Protein AF-A0A3D5NM14-F1 (afdb_monomer)

pLDDT: mean 85.45, std 13.07, range [44.19, 97.94]

Nearest PDB structures (foldseek):
  4fwi-assembly1_B  TM=8.823E-01  e=8.773E-02  Caldanaerobacter subterraneus subsp. tengcongensis MB4
  8j5t-assembly1_D  TM=8.638E-01  e=3.793E-01  Mycobacterium tuberculosis H37Rv
  8j5r-assembly1_D  TM=8.487E-01  e=4.675E-01  Mycobacterium tuberculosis H37Rv

Radius of gyration: 13.16 Å; Cα contacts (8 Å, |Δi|>4): 68; chains: 1; bounding box: 35×30×32 Å

Secondary structure (DSSP, 8-state):
--SSPPPPTT---SS-TTGGG-TT--GGGGTSPPPEEESSSS-EEE-GGGSTTHHHHHHHHHTT--

Mean predicted aligned error: 5.87 Å

Foldseek 3Di:
DQDDDQDDPPDDQQAASCQVRDPPRFPVNRHHYADWDDPDPPDIDRDLCPDPCVVVSVVVVVVVVD

Sequence (66 aa):
QLQGLSPSPGDAFRGDPFAERNPHALVIDHLEEPPLMKVTDTHYAASWLLDERYERHRERAERISI

Solvent-accessible surface area (backbone atoms only — not comparable to full-atom values): 4280 Å² total; per-residue (Å²): 131,82,70,73,82,81,79,54,98,85,60,87,62,64,17,38,75,58,29,93,59,38,96,80,52,48,68,54,28,62,59,38,66,48,61,79,39,78,78,49,100,88,41,72,49,62,39,55,86,77,39,94,57,27,67,65,52,53,54,57,55,63,69,72,75,116

Structure (mmCIF, N/CA/C/O backbone):
data_AF-A0A3D5NM14-F1
#
_entry.id   AF-A0A3D5NM14-F1
#
loop_
_atom_site.group_PDB
_atom_site.id
_atom_site.type_symbol
_atom_site.label_atom_id
_atom_site.label_alt_id
_atom_site.label_comp_id
_atom_site.label_asym_id
_atom_site.label_entity_id
_atom_site.label_seq_id
_atom_site.pdbx_PDB_ins_code
_atom_site.Cartn_x
_atom_site.Cartn_y
_atom_site.Cartn_z
_atom_site.occupancy
_atom_site.B_iso_or_equiv
_atom_site.auth_seq_id
_atom_site.auth_comp_id
_atom_site.auth_asym_id
_atom_site.auth_atom_id
_atom_site.pdbx_PDB_model_num
ATOM 1 N N . GLN A 1 1 ? -3.315 20.393 -4.906 1.00 63.91 1 GLN A N 1
ATOM 2 C CA . GLN A 1 1 ? -3.828 19.605 -6.046 1.00 63.91 1 GLN A CA 1
ATOM 3 C C . GLN A 1 1 ? -3.151 18.249 -6.010 1.00 63.91 1 GLN A C 1
ATOM 5 O O . GLN A 1 1 ? -1.955 18.213 -5.745 1.00 63.91 1 GLN A O 1
ATOM 10 N N . LEU A 1 2 ? -3.894 17.162 -6.222 1.00 65.25 2 LEU A N 1
ATOM 11 C CA . LEU A 1 2 ? -3.278 15.866 -6.512 1.00 65.25 2 LEU A CA 1
ATOM 12 C C . LEU A 1 2 ? -2.594 15.975 -7.882 1.00 65.25 2 LEU A C 1
ATOM 14 O O . LEU A 1 2 ? -3.155 16.591 -8.787 1.00 65.25 2 LEU A O 1
ATOM 18 N N . GLN A 1 3 ? -1.369 15.468 -7.997 1.00 73.81 3 GLN A N 1
ATOM 19 C CA . GLN A 1 3 ? -0.632 15.453 -9.263 1.00 73.81 3 GLN A CA 1
ATOM 20 C C . GLN A 1 3 ? -1.160 14.319 -10.158 1.00 73.81 3 GLN A C 1
ATOM 22 O O . GLN A 1 3 ? -1.676 13.324 -9.648 1.00 73.81 3 GLN A O 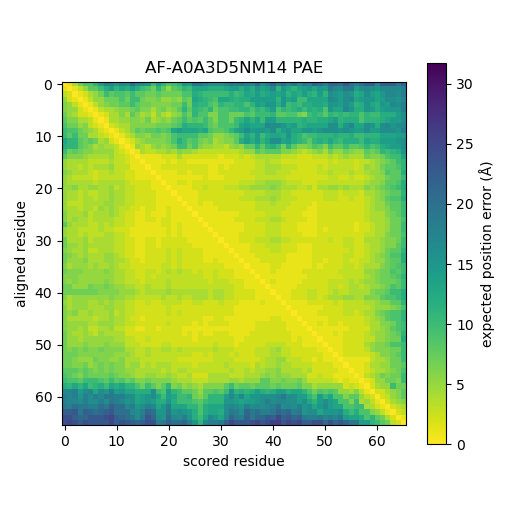1
ATOM 27 N N . GLY A 1 4 ? -1.027 14.468 -11.478 1.00 73.44 4 GLY A N 1
ATOM 28 C CA . GLY A 1 4 ? -1.476 13.478 -12.466 1.00 73.44 4 GLY A CA 1
ATOM 29 C C . GLY A 1 4 ? -2.911 13.680 -12.969 1.00 73.44 4 GLY A C 1
ATOM 30 O O . GLY A 1 4 ? -3.638 14.562 -12.510 1.00 73.44 4 GLY A O 1
ATOM 31 N N . LEU A 1 5 ? -3.302 12.870 -13.956 1.00 76.25 5 LEU A N 1
ATOM 32 C CA . LEU A 1 5 ? -4.650 12.864 -14.526 1.00 76.25 5 LEU A CA 1
ATOM 33 C C . LEU A 1 5 ? -5.583 11.983 -13.682 1.00 76.25 5 LEU A C 1
ATOM 35 O O . LEU A 1 5 ? -5.170 10.966 -13.118 1.00 76.25 5 LEU A O 1
ATOM 39 N N . SER A 1 6 ? -6.854 12.379 -13.574 1.00 79.31 6 SER A N 1
ATOM 40 C CA . SER A 1 6 ? -7.87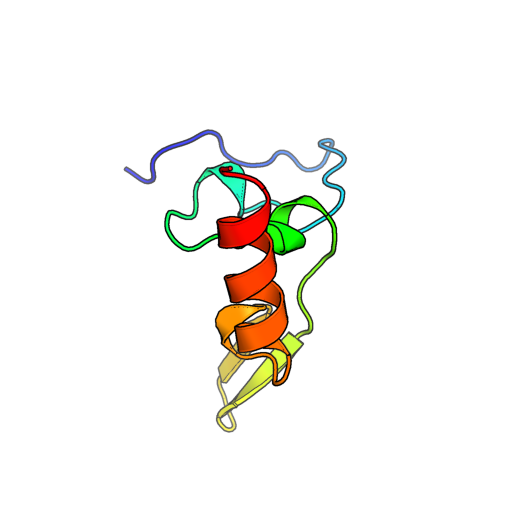7 11.518 -12.975 1.00 79.31 6 SER A CA 1
ATOM 41 C C . SER A 1 6 ? -8.169 10.337 -13.906 1.00 79.31 6 SER A C 1
ATOM 43 O O . SER A 1 6 ? -8.290 10.561 -15.110 1.00 79.31 6 SER A O 1
ATOM 45 N N . PRO A 1 7 ? -8.340 9.112 -13.376 1.00 79.31 7 PRO A N 1
ATOM 46 C CA . PRO A 1 7 ? -8.716 7.967 -14.187 1.00 79.31 7 PRO A CA 1
ATOM 47 C C . PRO A 1 7 ? -10.171 8.151 -14.634 1.00 79.31 7 PRO A C 1
ATOM 49 O O . PRO A 1 7 ? -11.027 8.519 -13.822 1.00 79.31 7 PRO A O 1
ATOM 52 N N . SER A 1 8 ? -10.459 7.919 -15.911 1.00 82.19 8 SER A N 1
ATOM 53 C CA . SER A 1 8 ? -11.816 7.973 -16.457 1.00 82.19 8 SER A CA 1
ATOM 54 C C . SER A 1 8 ? -12.437 6.569 -16.495 1.00 82.19 8 SER A C 1
ATOM 56 O O . SER A 1 8 ? -11.724 5.600 -16.732 1.00 82.19 8 SER A O 1
ATOM 58 N N . PRO A 1 9 ? -13.766 6.406 -16.332 1.00 75.00 9 PRO A N 1
ATOM 59 C CA . PRO A 1 9 ? -14.412 5.083 -16.332 1.00 75.00 9 PRO A CA 1
ATOM 60 C C . PRO A 1 9 ? -14.246 4.246 -17.615 1.00 75.00 9 PRO A C 1
ATOM 62 O O . PRO A 1 9 ? -14.546 3.057 -17.602 1.00 75.00 9 PRO A O 1
ATOM 65 N N . GLY A 1 10 ? -13.827 4.859 -18.727 1.00 78.75 10 GLY A N 1
ATOM 66 C CA . GLY A 1 10 ? -13.548 4.171 -19.993 1.00 78.75 10 GLY A CA 1
ATOM 67 C C . GLY A 1 10 ? -12.090 3.736 -20.166 1.00 78.75 10 GLY A C 1
ATOM 68 O O . GLY A 1 10 ? -11.773 3.087 -21.162 1.00 78.75 10 GLY A O 1
ATOM 69 N N . ASP A 1 11 ? -11.211 4.093 -19.231 1.00 78.56 11 ASP A N 1
ATOM 70 C CA . ASP A 1 11 ? -9.798 3.751 -19.301 1.00 78.56 11 ASP A CA 1
ATOM 71 C C . ASP A 1 11 ? -9.601 2.290 -18.869 1.00 78.56 11 ASP A C 1
ATOM 73 O O . AS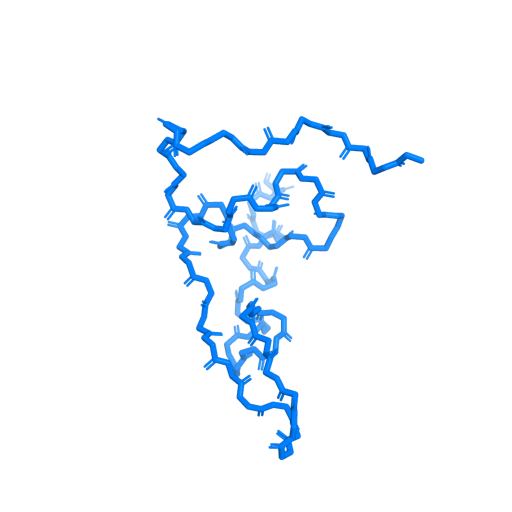P A 1 11 ? -10.001 1.870 -17.781 1.00 78.56 11 ASP A O 1
ATOM 77 N N . ALA A 1 12 ? -8.979 1.492 -19.736 1.00 75.75 12 ALA A N 1
ATOM 78 C CA . ALA A 1 12 ? -8.675 0.094 -19.453 1.00 75.75 12 ALA A CA 1
ATOM 79 C C . ALA A 1 12 ? -7.330 -0.017 -18.720 1.00 75.75 12 ALA A C 1
ATOM 81 O O . ALA A 1 12 ? -6.275 -0.175 -19.341 1.00 75.75 12 ALA A O 1
ATOM 82 N N . PHE A 1 13 ? -7.363 0.067 -17.391 1.00 81.38 13 PHE A N 1
ATOM 83 C CA . PHE A 1 13 ? -6.194 -0.190 -16.549 1.00 81.38 13 PHE A CA 1
ATOM 84 C C . PHE A 1 13 ? -6.005 -1.697 -16.353 1.00 81.38 13 PHE A C 1
ATOM 86 O O . PHE A 1 13 ? -6.966 -2.429 -16.131 1.00 81.38 13 PHE A O 1
ATOM 93 N N . ARG A 1 14 ? -4.759 -2.174 -16.456 1.00 86.12 14 ARG A N 1
ATOM 94 C CA . ARG A 1 14 ? -4.426 -3.583 -16.176 1.00 86.12 14 ARG A CA 1
ATOM 95 C C . ARG A 1 14 ? -4.282 -3.873 -14.679 1.00 86.12 14 ARG A C 1
ATOM 97 O O . ARG A 1 14 ? -4.544 -4.995 -14.268 1.00 86.12 14 ARG A O 1
ATOM 104 N N . GLY A 1 15 ? -3.886 -2.871 -13.895 1.00 92.06 15 GLY A N 1
ATOM 105 C CA . GLY A 1 15 ? -3.775 -2.942 -12.439 1.00 92.06 15 GLY A CA 1
ATOM 106 C C . GLY A 1 15 ? -4.492 -1.777 -11.757 1.00 92.06 15 GLY A C 1
ATOM 107 O O . GLY A 1 15 ? -5.536 -1.336 -12.233 1.00 92.06 15 GLY A O 1
ATOM 108 N N . ASP A 1 16 ? -3.921 -1.268 -10.669 1.00 92.56 16 ASP A N 1
ATOM 109 C CA . ASP A 1 16 ? -4.430 -0.129 -9.906 1.00 92.56 16 ASP A CA 1
ATOM 110 C C . ASP A 1 16 ? -4.527 1.152 -10.777 1.00 92.56 16 ASP A C 1
ATOM 112 O O . ASP A 1 16 ? -3.501 1.696 -11.210 1.00 92.56 16 ASP A O 1
ATOM 116 N N . PRO A 1 17 ? -5.741 1.704 -10.992 1.00 90.44 17 PRO A N 1
ATOM 117 C CA . PRO A 1 17 ? -5.953 2.974 -11.696 1.00 90.44 17 PRO A CA 1
ATOM 118 C C . PRO A 1 17 ? -5.236 4.180 -11.070 1.00 90.44 17 PRO A C 1
ATOM 120 O O . PRO A 1 17 ? -5.106 5.232 -11.699 1.00 90.44 17 PRO A O 1
ATOM 123 N N . PHE A 1 18 ? -4.813 4.072 -9.810 1.00 89.62 18 PHE A N 1
ATOM 124 C CA . PHE A 1 18 ? -4.134 5.127 -9.067 1.00 89.62 18 PHE A CA 1
ATOM 125 C C . PHE A 1 18 ? -2.601 5.049 -9.162 1.00 89.62 18 PHE A C 1
ATOM 127 O O . PHE A 1 18 ? -1.936 6.014 -8.771 1.00 89.62 18 PHE A O 1
ATOM 134 N N . ALA A 1 19 ? -2.041 3.968 -9.725 1.00 91.50 19 ALA A N 1
ATOM 135 C CA . ALA A 1 19 ? -0.603 3.695 -9.746 1.00 91.50 19 ALA A CA 1
ATOM 136 C C . ALA A 1 19 ? 0.226 4.833 -10.370 1.00 91.50 19 ALA A C 1
ATOM 138 O O . ALA A 1 19 ? 1.223 5.259 -9.797 1.00 91.50 19 ALA A O 1
ATOM 139 N N . GLU A 1 20 ? -0.222 5.400 -11.497 1.00 88.00 20 GLU A N 1
ATOM 140 C CA . GLU A 1 20 ? 0.512 6.445 -12.237 1.00 88.00 20 GLU A CA 1
ATOM 141 C C . GLU A 1 20 ? 0.782 7.717 -11.414 1.00 88.00 20 GLU A C 1
ATOM 143 O O . GLU A 1 20 ? 1.775 8.407 -11.641 1.00 88.00 20 GLU A O 1
ATOM 148 N N . ARG A 1 21 ? -0.074 8.029 -10.434 1.00 88.94 21 ARG A N 1
ATOM 149 C CA . ARG A 1 21 ? 0.083 9.210 -9.568 1.00 88.94 21 ARG A CA 1
ATOM 150 C C . ARG A 1 21 ? 0.489 8.887 -8.135 1.00 88.94 21 ARG A C 1
ATOM 152 O O . ARG A 1 21 ? 0.558 9.795 -7.305 1.00 88.94 21 ARG A O 1
ATOM 159 N N . ASN A 1 22 ? 0.716 7.615 -7.825 1.00 89.56 22 ASN A N 1
ATOM 160 C CA . ASN A 1 22 ? 1.121 7.180 -6.501 1.00 89.56 22 ASN A CA 1
ATOM 161 C C . ASN A 1 22 ? 2.660 7.083 -6.444 1.00 89.56 22 ASN A C 1
ATOM 163 O O . ASN A 1 22 ? 3.230 6.185 -7.059 1.00 89.56 22 ASN A O 1
ATOM 167 N N . PRO A 1 23 ? 3.362 7.950 -5.685 1.00 89.75 23 PRO A N 1
ATOM 168 C CA . PRO A 1 23 ? 4.825 7.901 -5.576 1.00 89.75 23 PRO A CA 1
ATOM 169 C C . PRO A 1 23 ? 5.346 6.635 -4.877 1.00 89.75 23 PRO A C 1
ATOM 171 O O . PRO A 1 23 ? 6.549 6.386 -4.875 1.00 89.75 23 PRO A O 1
ATOM 174 N N . HIS A 1 24 ? 4.453 5.850 -4.274 1.00 91.19 24 HIS A N 1
ATOM 175 C CA . HIS A 1 24 ? 4.746 4.570 -3.640 1.00 91.19 24 HIS A CA 1
ATOM 176 C C . HIS A 1 24 ? 4.233 3.373 -4.455 1.00 91.19 24 HIS A C 1
ATOM 178 O O . HIS A 1 24 ? 4.213 2.264 -3.925 1.00 91.19 24 HIS A O 1
ATOM 184 N N . ALA A 1 25 ? 3.795 3.578 -5.704 1.00 92.00 25 ALA A N 1
ATOM 185 C CA . ALA A 1 25 ? 3.367 2.484 -6.569 1.00 92.00 25 ALA A CA 1
ATOM 186 C C . ALA A 1 25 ? 4.516 1.498 -6.805 1.00 92.00 25 ALA A C 1
ATOM 188 O O . ALA A 1 25 ? 5.637 1.878 -7.153 1.00 92.00 25 ALA A O 1
ATOM 189 N N . LEU A 1 26 ? 4.222 0.214 -6.637 1.00 93.44 26 LEU A N 1
ATOM 190 C CA . LEU A 1 26 ? 5.089 -0.873 -7.052 1.00 93.44 26 LEU A CA 1
ATOM 191 C C . LEU A 1 26 ? 4.851 -1.173 -8.534 1.00 93.44 26 LEU A C 1
ATOM 193 O O . LEU A 1 26 ? 3.798 -0.892 -9.098 1.00 93.44 26 LEU A O 1
ATOM 197 N N . VAL A 1 27 ? 5.805 -1.853 -9.173 1.00 92.50 27 VAL A N 1
ATOM 198 C CA . VAL A 1 27 ? 5.648 -2.296 -10.571 1.00 92.50 27 VAL A CA 1
ATOM 199 C C . VAL A 1 27 ? 4.387 -3.150 -10.753 1.00 92.50 27 VAL A C 1
ATOM 201 O O . VAL A 1 27 ? 3.742 -3.075 -11.795 1.00 92.50 27 VAL A O 1
ATOM 204 N N . ILE A 1 28 ? 4.019 -3.948 -9.745 1.00 93.56 28 ILE A N 1
ATOM 205 C CA . ILE A 1 28 ? 2.818 -4.784 -9.803 1.00 93.56 28 ILE A CA 1
ATOM 206 C C . ILE A 1 28 ? 1.518 -3.968 -9.790 1.00 93.56 28 ILE A C 1
ATOM 208 O O . ILE A 1 28 ? 0.570 -4.402 -10.432 1.00 93.56 28 ILE A O 1
ATOM 212 N N . ASP A 1 29 ? 1.484 -2.770 -9.195 1.00 94.19 29 ASP A N 1
ATOM 213 C CA . ASP A 1 29 ? 0.300 -1.900 -9.242 1.00 94.19 29 ASP A CA 1
ATOM 214 C C . ASP A 1 29 ? -0.067 -1.526 -10.689 1.00 94.19 29 ASP A C 1
ATOM 216 O O . ASP A 1 29 ? -1.230 -1.327 -11.000 1.00 94.19 29 ASP A O 1
ATOM 220 N N . HIS A 1 30 ? 0.886 -1.506 -11.625 1.00 92.38 30 HIS A N 1
ATOM 221 C CA . HIS A 1 30 ? 0.598 -1.260 -13.046 1.00 92.38 30 HIS A CA 1
ATOM 222 C C . HIS A 1 30 ? 0.146 -2.506 -13.825 1.00 92.38 30 HIS A C 1
ATOM 224 O O . HIS A 1 30 ? -0.261 -2.398 -14.987 1.00 92.38 30 HIS A O 1
ATOM 230 N N . LEU A 1 31 ? 0.274 -3.691 -13.228 1.00 92.81 31 LEU A N 1
ATOM 231 C CA . LEU A 1 31 ? 0.094 -4.978 -13.898 1.00 92.81 31 LEU A CA 1
ATOM 232 C C . LEU A 1 31 ? -1.126 -5.740 -13.387 1.00 92.81 31 LEU A C 1
ATOM 234 O O . LEU A 1 31 ? -1.770 -6.411 -14.188 1.00 92.81 31 LEU A O 1
ATOM 238 N N . GLU A 1 32 ? -1.405 -5.656 -12.085 1.00 93.44 32 GLU A N 1
ATOM 239 C CA . GLU A 1 32 ? -2.435 -6.432 -11.398 1.00 93.44 32 GLU A CA 1
ATOM 240 C C . GLU A 1 32 ? -3.106 -5.603 -10.293 1.00 93.44 32 GLU A C 1
ATOM 242 O O . GLU A 1 32 ? -2.465 -4.800 -9.607 1.00 93.44 32 GLU A O 1
ATOM 247 N N . GLU A 1 33 ? -4.411 -5.811 -10.117 1.00 93.81 33 GLU A N 1
ATOM 248 C CA . GLU A 1 33 ? -5.204 -5.138 -9.087 1.00 93.81 33 GLU A CA 1
ATOM 249 C C . GLU A 1 33 ? -4.821 -5.653 -7.686 1.00 93.81 33 GLU A C 1
ATOM 251 O O . GLU A 1 33 ? -4.715 -6.870 -7.487 1.00 93.81 33 GLU A O 1
ATOM 256 N N . PRO A 1 34 ? -4.594 -4.763 -6.704 1.00 95.25 34 PRO A N 1
ATOM 257 C CA . PRO A 1 34 ? -4.204 -5.180 -5.367 1.00 95.25 34 PRO A CA 1
ATOM 258 C C . PRO A 1 34 ? -5.345 -5.876 -4.610 1.00 95.25 34 PRO A C 1
ATOM 260 O O . PRO A 1 34 ? -6.515 -5.521 -4.770 1.00 95.25 34 PRO A O 1
ATOM 263 N N . PRO A 1 35 ? -5.032 -6.828 -3.715 1.00 95.69 35 PRO A N 1
ATOM 264 C CA . PRO A 1 35 ? -6.045 -7.488 -2.903 1.00 95.69 35 PRO A CA 1
ATOM 265 C C . PRO A 1 35 ? -6.628 -6.530 -1.862 1.00 95.69 35 PRO A C 1
ATOM 267 O O . PRO A 1 35 ? -5.896 -5.782 -1.211 1.00 95.69 35 PRO A O 1
ATOM 270 N N . LEU A 1 36 ? -7.945 -6.601 -1.647 1.00 97.00 36 LEU A N 1
ATOM 271 C CA . LEU A 1 36 ? -8.615 -5.890 -0.560 1.00 97.00 36 LEU A CA 1
ATOM 272 C C . LEU A 1 3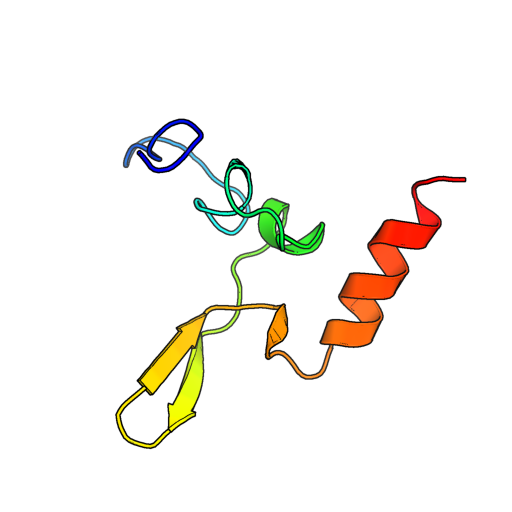6 ? -8.342 -6.593 0.774 1.00 97.00 36 LEU A C 1
ATOM 274 O O . LEU A 1 36 ? -8.776 -7.724 0.992 1.00 97.00 36 LEU A O 1
ATOM 278 N N . MET A 1 37 ? -7.673 -5.905 1.691 1.00 96.38 37 MET A N 1
ATOM 279 C CA . MET A 1 37 ? -7.303 -6.441 2.998 1.00 96.38 37 MET A CA 1
ATOM 280 C C . MET A 1 37 ? -7.976 -5.679 4.129 1.00 96.38 37 MET A C 1
ATOM 282 O O . MET A 1 37 ? -8.146 -4.460 4.077 1.00 96.38 37 MET A O 1
ATOM 286 N N . LYS A 1 38 ? -8.331 -6.418 5.180 1.00 97.25 38 LYS A N 1
ATOM 287 C CA . LYS A 1 38 ? -8.831 -5.858 6.433 1.00 97.25 38 LYS A CA 1
ATOM 288 C C . LYS A 1 38 ? -7.648 -5.385 7.275 1.00 97.25 38 LYS A C 1
ATOM 290 O O . LYS A 1 38 ? -6.852 -6.205 7.719 1.00 97.25 38 LYS A O 1
ATOM 295 N N . VAL A 1 39 ? -7.554 -4.082 7.514 1.00 95.50 39 VAL A N 1
ATOM 296 C CA . VAL A 1 39 ? -6.491 -3.481 8.338 1.00 95.50 39 VAL A CA 1
ATOM 297 C C . VAL A 1 3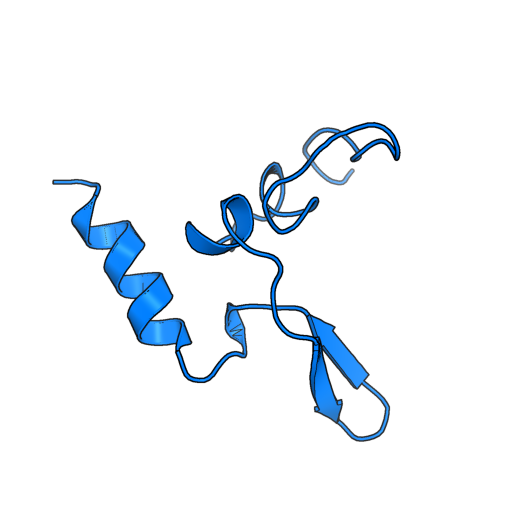9 ? -6.943 -3.390 9.794 1.00 95.50 39 VAL A C 1
ATOM 299 O O . VAL A 1 39 ? -6.202 -3.728 10.711 1.00 95.50 39 VAL A O 1
ATOM 302 N N . THR A 1 40 ? -8.188 -2.968 10.008 1.00 97.44 40 THR A N 1
ATOM 303 C CA . THR A 1 40 ? -8.854 -2.950 11.317 1.00 97.44 40 THR A CA 1
ATOM 304 C C . THR A 1 40 ? -10.314 -3.370 11.153 1.00 97.44 40 THR A C 1
ATOM 306 O O . THR A 1 40 ? -10.777 -3.633 10.044 1.00 97.44 40 THR A O 1
ATOM 309 N N . ASP A 1 41 ? -11.083 -3.423 12.242 1.00 97.50 41 ASP A N 1
ATOM 310 C CA . ASP A 1 41 ? -12.508 -3.773 12.178 1.00 97.50 41 ASP A CA 1
ATOM 311 C C . ASP A 1 41 ? -13.353 -2.839 11.306 1.00 97.50 41 ASP A C 1
ATOM 313 O O . ASP A 1 41 ? -14.360 -3.277 10.749 1.00 97.50 41 ASP A O 1
ATOM 317 N N . THR A 1 42 ? -12.919 -1.591 11.129 1.00 97.88 42 THR A N 1
ATOM 318 C CA . THR A 1 42 ? -13.625 -0.567 10.348 1.00 97.88 42 THR A CA 1
ATOM 319 C C . THR A 1 42 ? -12.846 -0.070 9.129 1.00 97.88 42 THR A C 1
ATOM 321 O O . THR A 1 42 ? -13.366 0.761 8.387 1.00 97.88 42 THR A O 1
ATOM 324 N N . HIS A 1 43 ? -11.621 -0.554 8.897 1.00 97.69 43 HIS A N 1
ATOM 325 C CA . HIS A 1 43 ? -10.753 -0.067 7.826 1.00 97.69 4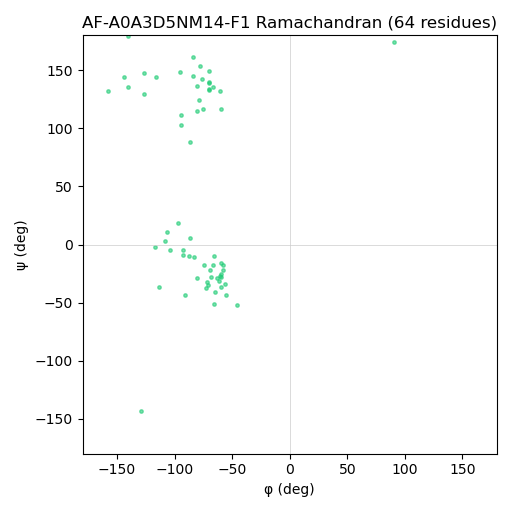3 HIS A CA 1
ATOM 326 C C . HIS A 1 43 ? -10.259 -1.196 6.924 1.00 97.69 43 HIS A C 1
ATOM 328 O O . HIS A 1 43 ? -9.695 -2.188 7.390 1.00 97.69 43 HIS A O 1
ATOM 334 N N . TYR A 1 44 ? -10.433 -0.992 5.620 1.00 97.94 44 TYR A N 1
ATOM 335 C CA . TYR A 1 44 ? -9.944 -1.869 4.568 1.00 97.94 44 TYR A CA 1
ATOM 336 C C . TYR A 1 44 ? -9.126 -1.055 3.574 1.00 97.94 44 TYR A C 1
ATOM 338 O O . TYR A 1 44 ? -9.426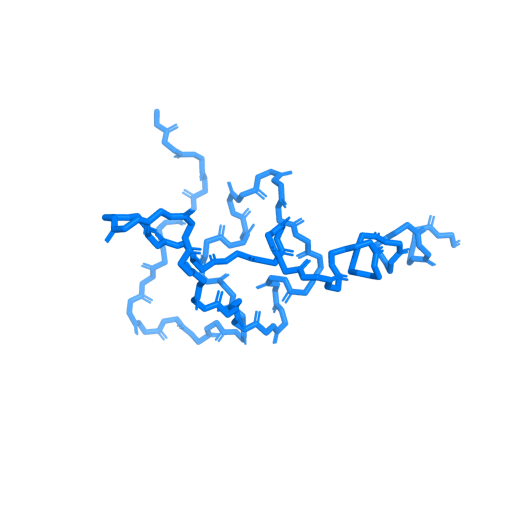 0.115 3.328 1.00 97.94 44 TYR A O 1
ATOM 346 N N . ALA A 1 45 ? -8.119 -1.693 2.992 1.00 96.75 45 ALA A N 1
ATOM 347 C CA . ALA A 1 45 ? -7.280 -1.101 1.966 1.00 96.75 45 ALA A CA 1
ATOM 348 C C . ALA A 1 45 ? -6.968 -2.145 0.896 1.00 96.75 45 ALA A C 1
ATOM 350 O O . ALA A 1 45 ? -6.646 -3.288 1.219 1.00 96.75 45 ALA A O 1
ATOM 351 N N . ALA A 1 46 ? -7.060 -1.748 -0.370 1.00 96.81 46 ALA A N 1
ATOM 352 C CA . ALA A 1 46 ? -6.534 -2.522 -1.483 1.00 96.81 46 ALA A CA 1
ATOM 353 C C . ALA A 1 46 ? -5.129 -1.995 -1.786 1.00 96.81 46 ALA A C 1
ATOM 355 O O . ALA A 1 46 ? -4.987 -0.886 -2.294 1.00 96.81 46 ALA A O 1
ATOM 356 N N . SER A 1 47 ? -4.088 -2.721 -1.369 1.00 95.88 47 SER A N 1
ATOM 357 C CA . SER A 1 47 ? -2.704 -2.276 -1.570 1.00 95.88 47 SER A CA 1
ATOM 358 C C . SER A 1 47 ? -1.702 -3.423 -1.537 1.00 95.88 47 SER A C 1
ATOM 360 O O . SER A 1 47 ? -1.671 -4.188 -0.579 1.00 95.88 47 SER A O 1
ATOM 362 N N . TRP A 1 48 ? -0.798 -3.478 -2.514 1.00 95.62 48 TRP A N 1
ATOM 363 C CA . TRP A 1 48 ? 0.331 -4.413 -2.497 1.00 95.62 48 TRP A CA 1
ATOM 364 C C . TRP A 1 48 ? 1.353 -4.128 -1.383 1.00 95.62 48 TRP A C 1
ATOM 366 O O . TRP A 1 48 ? 2.121 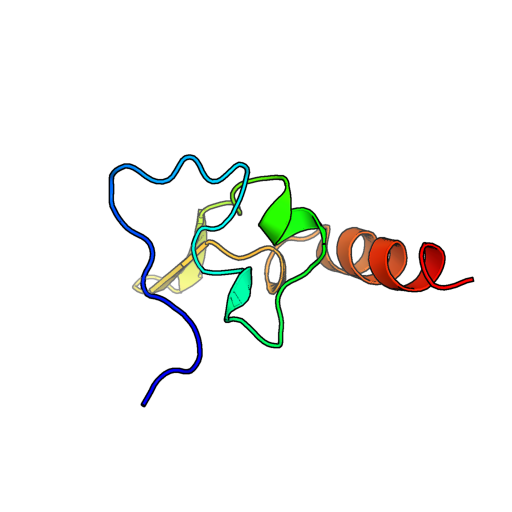-5.014 -1.021 1.00 95.62 48 TRP A O 1
ATOM 376 N N . LEU A 1 49 ? 1.346 -2.921 -0.803 1.00 94.75 49 LEU A N 1
ATOM 377 C CA . LEU A 1 49 ? 2.229 -2.536 0.308 1.00 94.75 49 LEU A CA 1
ATOM 378 C C . LEU A 1 49 ? 1.894 -3.254 1.620 1.00 94.75 49 LEU A C 1
ATOM 380 O O . LEU A 1 49 ? 2.729 -3.331 2.516 1.00 94.75 49 LEU A O 1
ATOM 384 N N . LEU A 1 50 ? 0.660 -3.740 1.743 1.00 94.94 50 LEU A N 1
ATOM 385 C CA . LEU A 1 50 ? 0.168 -4.454 2.918 1.00 94.94 50 LEU A CA 1
ATOM 386 C C . LEU A 1 50 ? 0.086 -5.971 2.675 1.00 94.94 50 LEU A C 1
ATOM 388 O O . LEU A 1 50 ? -0.245 -6.713 3.597 1.00 94.94 50 LEU A O 1
ATOM 392 N N . ASP A 1 51 ? 0.367 -6.428 1.448 1.00 94.56 51 ASP A N 1
ATOM 393 C CA . ASP A 1 51 ? 0.339 -7.844 1.087 1.00 94.56 51 ASP A CA 1
ATOM 394 C C . ASP A 1 51 ? 1.596 -8.538 1.631 1.00 94.56 51 ASP A C 1
ATOM 396 O O . ASP A 1 51 ? 2.702 -8.001 1.610 1.00 94.56 51 ASP A O 1
ATOM 400 N N . GLU A 1 52 ? 1.442 -9.772 2.094 1.00 92.75 52 GLU A N 1
ATOM 401 C CA . GLU A 1 52 ? 2.527 -10.614 2.615 1.00 92.75 52 GLU A CA 1
ATOM 402 C C . GLU A 1 52 ? 3.666 -10.854 1.602 1.00 92.75 52 GLU A C 1
ATOM 404 O O . GLU A 1 52 ? 4.806 -11.133 1.980 1.00 92.75 52 GLU A O 1
ATOM 409 N N . ARG A 1 53 ? 3.401 -10.697 0.302 1.00 91.94 53 ARG A N 1
ATOM 410 C CA . ARG A 1 53 ? 4.392 -10.774 -0.780 1.00 91.94 53 ARG A CA 1
ATOM 411 C C . ARG A 1 53 ? 5.092 -9.440 -1.049 1.00 91.94 53 ARG A C 1
ATOM 413 O O . ARG A 1 53 ? 5.878 -9.380 -1.994 1.00 91.94 53 ARG A O 1
ATOM 420 N N . TYR A 1 54 ? 4.849 -8.395 -0.260 1.00 92.00 54 TYR A N 1
ATOM 421 C CA . TYR A 1 54 ? 5.399 -7.053 -0.463 1.00 92.00 54 TYR A CA 1
ATOM 422 C C . TYR A 1 54 ? 6.903 -7.047 -0.781 1.00 92.00 54 TYR A C 1
ATOM 424 O O . TYR A 1 54 ? 7.296 -6.510 -1.815 1.00 92.00 54 TYR A O 1
ATOM 432 N N . GLU A 1 55 ? 7.742 -7.710 0.025 1.00 91.50 55 GLU A N 1
ATOM 433 C CA . GLU A 1 55 ? 9.201 -7.727 -0.198 1.00 91.50 55 GLU A CA 1
ATOM 434 C C . GLU A 1 55 ? 9.573 -8.313 -1.572 1.00 91.50 55 GLU A C 1
ATOM 436 O O . GLU A 1 55 ? 10.427 -7.781 -2.278 1.00 91.50 55 GLU A O 1
ATOM 441 N N . ARG A 1 56 ? 8.843 -9.334 -2.039 1.00 88.00 56 ARG A N 1
ATOM 442 C CA . ARG A 1 56 ? 9.023 -9.904 -3.385 1.00 88.00 56 ARG A CA 1
ATOM 443 C C . ARG A 1 56 ? 8.678 -8.892 -4.479 1.00 88.00 56 ARG A C 1
ATOM 445 O O . ARG A 1 56 ? 9.346 -8.844 -5.514 1.00 88.00 56 ARG A O 1
ATOM 452 N N . HIS A 1 57 ? 7.606 -8.126 -4.289 1.00 86.56 57 HIS A N 1
ATOM 453 C CA . HIS A 1 57 ? 7.180 -7.104 -5.246 1.00 86.56 57 HIS A CA 1
ATOM 454 C C . HIS A 1 57 ? 8.134 -5.905 -5.258 1.00 86.56 57 HIS A C 1
ATOM 456 O O . HIS A 1 57 ? 8.402 -5.361 -6.331 1.00 86.56 57 HIS A O 1
ATOM 462 N N . ARG A 1 58 ? 8.701 -5.557 -4.099 1.00 84.12 58 ARG A N 1
ATOM 463 C CA . ARG A 1 58 ? 9.706 -4.507 -3.931 1.00 84.12 58 ARG A CA 1
ATOM 464 C C . ARG A 1 58 ? 11.028 -4.851 -4.626 1.00 84.12 58 ARG A C 1
ATOM 466 O O . ARG A 1 58 ? 11.492 -4.076 -5.457 1.00 84.12 58 ARG A O 1
ATOM 473 N N . GLU A 1 59 ? 11.593 -6.033 -4.378 1.00 75.62 59 GLU A N 1
ATOM 474 C CA . GLU A 1 59 ? 12.871 -6.472 -4.976 1.0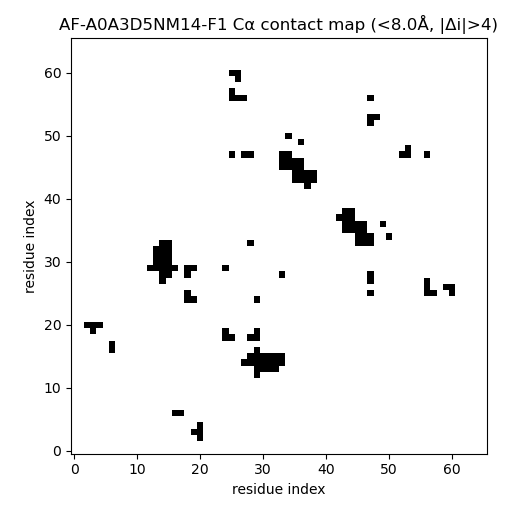0 75.62 59 GLU A CA 1
ATOM 475 C C . GLU A 1 59 ? 12.819 -6.564 -6.511 1.00 75.62 59 GLU A C 1
ATOM 477 O O . GLU A 1 59 ? 13.809 -6.328 -7.212 1.00 75.62 59 GLU A O 1
ATOM 482 N N . ARG A 1 60 ? 11.647 -6.895 -7.072 1.00 66.00 60 ARG A N 1
ATOM 483 C CA . ARG A 1 60 ? 11.458 -6.991 -8.527 1.00 66.00 60 ARG A CA 1
ATOM 484 C C . ARG A 1 60 ? 11.668 -5.646 -9.235 1.00 66.00 60 ARG A C 1
ATOM 486 O O . ARG A 1 60 ? 12.084 -5.656 -10.391 1.00 66.00 60 ARG A O 1
ATOM 493 N N . ALA A 1 61 ? 11.414 -4.521 -8.564 1.00 60.66 61 ALA A N 1
ATOM 494 C CA . ALA A 1 61 ? 11.638 -3.185 -9.117 1.00 60.66 61 ALA A CA 1
ATOM 495 C C . ALA A 1 61 ? 13.137 -2.836 -9.207 1.00 60.66 61 ALA A C 1
ATOM 497 O O . ALA A 1 61 ? 13.586 -2.256 -10.195 1.00 60.66 61 ALA A O 1
ATOM 498 N N . GLU A 1 62 ? 13.930 -3.262 -8.221 1.00 56.88 62 GLU A N 1
ATOM 499 C CA . GLU A 1 62 ? 15.372 -2.983 -8.158 1.00 56.88 62 GLU A CA 1
ATOM 500 C C . GLU A 1 62 ? 16.155 -3.783 -9.214 1.00 56.88 62 GLU A C 1
ATOM 502 O O . GLU A 1 62 ? 17.111 -3.283 -9.802 1.00 56.88 62 GLU A O 1
ATOM 507 N N . ARG A 1 63 ? 15.696 -4.998 -9.546 1.00 56.97 63 ARG A N 1
ATOM 508 C CA . ARG A 1 63 ? 16.335 -5.875 -10.546 1.00 56.97 63 ARG A CA 1
ATOM 509 C C . ARG A 1 63 ? 16.142 -5.479 -12.011 1.00 56.97 63 ARG A C 1
ATOM 511 O O . ARG A 1 63 ? 16.866 -6.003 -12.849 1.00 56.97 63 ARG A O 1
ATOM 518 N N . ILE A 1 64 ? 15.166 -4.632 -12.338 1.00 56.19 64 ILE A N 1
ATOM 519 C CA . ILE A 1 64 ? 14.925 -4.165 -13.721 1.00 56.19 64 ILE A CA 1
ATOM 520 C C . ILE A 1 64 ? 15.778 -2.919 -14.040 1.00 56.19 64 ILE A C 1
ATOM 522 O O . ILE A 1 64 ? 15.897 -2.529 -15.196 1.00 56.19 64 ILE A O 1
ATOM 526 N N . SER A 1 65 ? 16.417 -2.324 -13.028 1.00 50.72 65 SER A N 1
ATOM 527 C CA . SER A 1 65 ? 17.205 -1.089 -13.150 1.00 50.72 65 SER A CA 1
ATOM 528 C C . SER A 1 65 ? 18.723 -1.313 -13.319 1.00 50.72 65 SER A C 1
ATOM 530 O O . SER A 1 65 ? 19.494 -0.385 -13.079 1.00 50.72 65 SER A O 1
ATOM 532 N N . ILE A 1 66 ? 19.160 -2.516 -13.718 1.00 44.19 66 ILE A N 1
ATOM 533 C CA . ILE A 1 66 ? 20.560 -2.866 -14.054 1.00 44.19 66 ILE A CA 1
ATOM 534 C C . ILE A 1 66 ? 20.606 -3.345 -15.503 1.00 44.19 66 ILE A C 1
ATOM 536 O O . ILE A 1 66 ? 21.496 -2.875 -16.245 1.00 44.19 66 ILE A O 1
#